Protein AF-A0A7K2X7T3-F1 (afdb_monomer)

Sequence (95 aa):
GRRAVRPFLARLLWMERGARESWERGRRRDGPEQAAFWDGWTVAETRHFSEDPSRPFADTLVRECQEGYEWLSGPRVTAGADQIITHRDGFLSVN

Structure (mmCIF, N/CA/C/O backbone):
data_AF-A0A7K2X7T3-F1
#
_entry.id   AF-A0A7K2X7T3-F1
#
loop_
_atom_site.group_PDB
_atom_site.id
_atom_site.type_symbol
_atom_site.label_atom_id
_atom_site.label_alt_id
_atom_site.label_comp_id
_atom_site.label_asym_id
_atom_site.label_entity_id
_atom_site.label_seq_id
_atom_site.pdbx_PD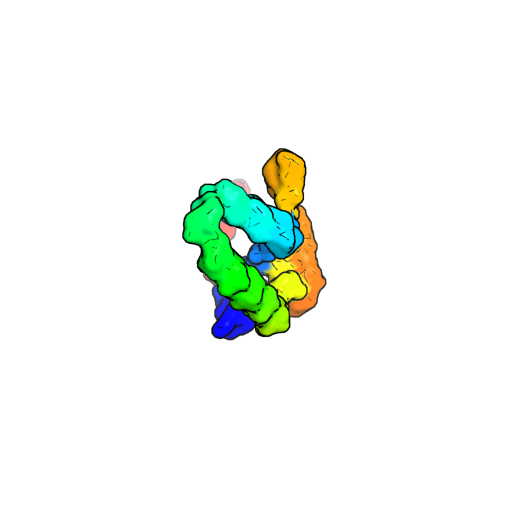B_ins_code
_atom_site.Cartn_x
_atom_site.Cartn_y
_atom_site.C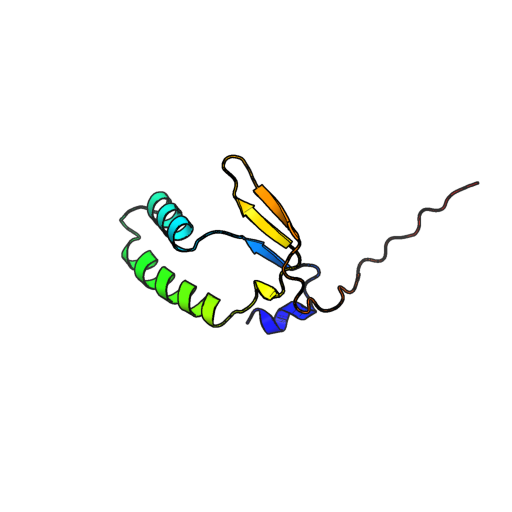artn_z
_atom_site.occupancy
_atom_site.B_iso_or_equiv
_atom_site.auth_seq_id
_atom_site.auth_comp_id
_atom_site.auth_asym_id
_atom_site.auth_atom_id
_atom_site.pdbx_PDB_model_num
ATOM 1 N N . GLY A 1 1 ? -10.107 -4.741 -14.379 1.00 74.31 1 GLY A N 1
ATOM 2 C CA . GLY A 1 1 ? -9.229 -4.747 -13.183 1.00 74.31 1 GLY A CA 1
ATOM 3 C C . GLY A 1 1 ? -7.895 -4.088 -13.497 1.00 74.31 1 GLY A C 1
ATOM 4 O O . GLY A 1 1 ? -7.618 -3.875 -14.674 1.00 74.31 1 GLY A O 1
ATOM 5 N N . ARG A 1 2 ? -7.061 -3.769 -12.494 1.00 83.69 2 ARG A N 1
ATOM 6 C CA . ARG A 1 2 ? -5.841 -2.948 -12.680 1.00 83.69 2 ARG A CA 1
ATOM 7 C C . ARG A 1 2 ? -4.837 -3.517 -13.689 1.00 83.69 2 ARG A C 1
ATOM 9 O O . ARG A 1 2 ? -4.203 -2.758 -14.412 1.00 83.69 2 ARG A O 1
ATOM 16 N N . ARG A 1 3 ? -4.769 -4.845 -13.835 1.00 83.19 3 ARG A N 1
ATOM 17 C CA . ARG A 1 3 ? -3.962 -5.510 -14.876 1.00 83.19 3 ARG A CA 1
ATOM 18 C C . ARG A 1 3 ? -4.275 -5.024 -16.298 1.00 83.19 3 ARG A C 1
ATOM 20 O O . ARG A 1 3 ? -3.354 -4.896 -17.090 1.00 83.19 3 ARG A O 1
ATOM 27 N N . ALA A 1 4 ? -5.543 -4.759 -16.616 1.00 85.75 4 ALA A N 1
ATOM 28 C CA . ALA A 1 4 ? -5.954 -4.343 -17.959 1.00 85.75 4 ALA A CA 1
ATOM 29 C C . ALA A 1 4 ? -5.535 -2.901 -18.286 1.00 85.75 4 ALA A C 1
ATOM 31 O O . ALA A 1 4 ? -5.294 -2.590 -19.445 1.00 85.75 4 ALA A O 1
ATOM 32 N N . VAL A 1 5 ? -5.430 -2.035 -17.272 1.00 86.31 5 VAL A N 1
ATOM 33 C CA . VAL A 1 5 ? -5.018 -0.633 -17.457 1.00 86.31 5 VAL A CA 1
ATOM 34 C C . VAL A 1 5 ? -3.507 -0.437 -17.340 1.00 86.31 5 VAL A C 1
ATOM 36 O O . VAL A 1 5 ? -2.991 0.547 -17.850 1.00 86.31 5 VAL A O 1
ATOM 39 N N . ARG A 1 6 ? -2.789 -1.377 -16.709 1.00 86.88 6 ARG A N 1
ATOM 40 C CA . ARG A 1 6 ? -1.343 -1.298 -16.449 1.00 86.88 6 ARG A CA 1
ATOM 41 C C . ARG A 1 6 ? -0.488 -0.960 -17.682 1.00 86.88 6 ARG A C 1
ATOM 43 O O . ARG A 1 6 ? 0.384 -0.118 -17.524 1.00 86.88 6 ARG A O 1
ATOM 50 N N . PRO A 1 7 ? -0.732 -1.518 -18.887 1.00 85.50 7 PRO A N 1
ATOM 51 C CA . PRO A 1 7 ? 0.050 -1.166 -20.077 1.00 85.50 7 PRO A CA 1
ATOM 52 C C . PRO A 1 7 ? -0.101 0.291 -20.538 1.00 85.50 7 PRO A C 1
ATOM 54 O O . PRO A 1 7 ? 0.672 0.741 -21.374 1.00 85.50 7 PRO A O 1
ATOM 57 N N . PHE A 1 8 ? -1.107 1.009 -20.034 1.00 85.81 8 PHE A N 1
ATOM 58 C CA . PHE A 1 8 ? -1.402 2.396 -20.397 1.00 85.81 8 PHE A CA 1
ATOM 59 C C . PHE A 1 8 ? -1.010 3.394 -19.300 1.00 85.81 8 PHE A C 1
ATOM 61 O O . PHE A 1 8 ? -1.239 4.593 -19.450 1.00 85.81 8 PHE A O 1
ATOM 68 N N . LEU A 1 9 ? -0.465 2.921 -18.176 1.00 86.44 9 LEU A N 1
ATOM 69 C CA . LEU A 1 9 ? 0.017 3.794 -17.113 1.00 86.44 9 LEU A CA 1
ATOM 70 C C . LEU A 1 9 ? 1.409 4.301 -17.476 1.00 86.44 9 LEU A C 1
ATOM 72 O O . LEU A 1 9 ? 2.271 3.514 -17.843 1.00 86.44 9 LEU A O 1
ATOM 76 N N . ALA A 1 10 ? 1.637 5.605 -17.319 1.00 88.75 10 ALA A N 1
ATOM 77 C CA . ALA A 1 10 ? 2.979 6.168 -17.445 1.00 88.75 10 ALA A CA 1
ATOM 78 C C . ALA A 1 10 ? 3.889 5.747 -16.281 1.00 88.75 10 ALA A C 1
ATOM 80 O O . ALA A 1 10 ? 5.095 5.683 -16.466 1.00 88.75 10 ALA A O 1
ATOM 81 N N . ARG A 1 11 ? 3.304 5.534 -15.089 1.00 87.56 11 ARG A N 1
ATOM 82 C CA . ARG A 1 11 ? 3.948 4.994 -13.882 1.00 87.56 11 ARG A CA 1
ATOM 83 C C . ARG A 1 11 ? 2.925 4.372 -12.939 1.00 87.56 11 ARG A C 1
ATOM 85 O O . ARG A 1 11 ? 1.802 4.867 -12.816 1.00 87.56 11 ARG A O 1
ATOM 92 N N . LEU A 1 12 ? 3.349 3.354 -12.202 1.00 90.25 12 LEU A N 1
ATOM 93 C CA . LEU A 1 12 ? 2.622 2.725 -11.110 1.00 90.25 12 LEU A CA 1
ATOM 94 C C . LEU A 1 12 ? 3.359 2.935 -9.780 1.00 90.25 12 LEU A C 1
ATOM 96 O O . LEU A 1 12 ? 4.455 2.419 -9.562 1.00 90.25 12 LEU A O 1
ATOM 100 N N . LEU A 1 13 ? 2.718 3.662 -8.864 1.00 92.56 13 LEU A N 1
ATOM 101 C CA . LEU A 1 13 ? 3.192 3.853 -7.494 1.00 92.56 13 LEU A CA 1
ATOM 102 C C . LEU A 1 13 ? 2.424 2.920 -6.557 1.00 92.56 13 LEU A C 1
ATOM 104 O O . LEU A 1 13 ? 1.200 2.806 -6.646 1.00 92.56 13 LEU A O 1
ATOM 108 N N . TRP A 1 14 ? 3.138 2.287 -5.632 1.00 91.88 14 TRP A N 1
ATOM 109 C CA . TRP A 1 14 ? 2.555 1.437 -4.601 1.00 91.88 14 TRP A CA 1
ATOM 110 C C . TRP A 1 14 ? 2.825 2.004 -3.211 1.00 91.88 14 TRP A C 1
ATOM 112 O O . TRP A 1 14 ? 3.974 2.243 -2.858 1.00 91.88 14 TRP A O 1
ATOM 122 N N . MET A 1 15 ? 1.782 2.177 -2.399 1.00 92.94 15 MET A N 1
ATOM 123 C CA . MET A 1 15 ? 1.939 2.573 -0.998 1.00 92.94 15 MET A CA 1
ATOM 124 C C . MET A 1 15 ? 2.372 1.366 -0.164 1.00 92.94 15 MET A C 1
ATOM 126 O O . MET A 1 15 ? 1.584 0.456 0.087 1.00 92.94 15 MET A O 1
ATOM 130 N N . GLU A 1 16 ? 3.619 1.365 0.295 1.00 91.19 16 GLU A N 1
ATOM 131 C CA . GLU A 1 16 ? 4.166 0.316 1.150 1.00 91.19 16 GLU A CA 1
ATOM 132 C C . GLU A 1 16 ? 3.734 0.565 2.599 1.00 91.19 16 GLU A C 1
ATOM 134 O O . GLU A 1 16 ? 4.465 1.146 3.404 1.00 91.19 16 GLU A O 1
ATOM 139 N N . ARG A 1 17 ? 2.502 0.155 2.919 1.00 87.88 17 ARG A N 1
ATOM 140 C CA . ARG A 1 17 ? 1.956 0.173 4.281 1.00 87.88 17 ARG A CA 1
ATOM 141 C C . ARG A 1 17 ? 1.315 -1.158 4.634 1.00 87.88 17 ARG A C 1
ATOM 143 O O . ARG A 1 17 ? 0.679 -1.794 3.797 1.00 87.88 17 ARG A O 1
AT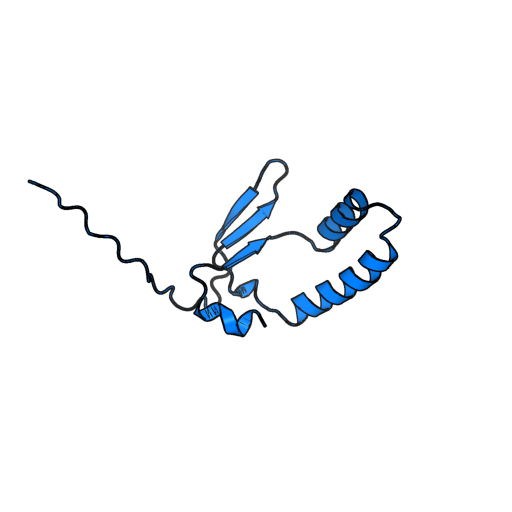OM 150 N N . GLY A 1 18 ? 1.446 -1.545 5.900 1.00 87.50 18 GLY A N 1
ATOM 151 C CA . GLY A 1 18 ? 0.738 -2.699 6.430 1.00 87.50 18 GLY A CA 1
ATOM 152 C C . GLY A 1 18 ? -0.774 -2.465 6.440 1.00 87.50 18 GLY A C 1
ATOM 153 O O . GLY A 1 18 ? -1.262 -1.349 6.679 1.00 87.50 18 GLY A O 1
ATOM 154 N N . ALA A 1 19 ? -1.517 -3.524 6.118 1.00 89.56 19 ALA A N 1
ATOM 155 C CA . ALA A 1 19 ? -2.968 -3.470 6.011 1.00 89.56 19 ALA A CA 1
ATOM 156 C C . ALA A 1 19 ? -3.594 -3.135 7.374 1.00 89.56 19 ALA A C 1
ATOM 158 O O . ALA A 1 19 ? -4.319 -2.152 7.495 1.00 89.56 19 ALA A O 1
ATOM 159 N N . ARG A 1 20 ? -3.201 -3.853 8.433 1.00 91.69 20 ARG A N 1
ATOM 160 C CA . ARG A 1 20 ? -3.715 -3.657 9.797 1.00 91.69 20 ARG A CA 1
ATOM 161 C C . ARG A 1 20 ? -3.513 -2.229 10.306 1.00 91.69 20 ARG A C 1
ATOM 163 O O . ARG A 1 20 ? -4.459 -1.616 10.790 1.00 91.69 20 ARG A O 1
ATOM 170 N N . GLU A 1 21 ? -2.317 -1.668 10.155 1.00 91.44 21 GLU A N 1
ATOM 171 C CA . GLU A 1 21 ? -2.009 -0.298 10.582 1.00 91.44 21 GLU A CA 1
ATOM 172 C C . GLU A 1 21 ? -2.857 0.727 9.812 1.00 91.44 21 GLU A C 1
ATOM 174 O O . GLU A 1 21 ? -3.284 1.750 10.354 1.00 91.44 21 GLU A O 1
ATOM 179 N N . SER A 1 22 ? -3.129 0.452 8.534 1.00 92.06 22 SER A N 1
ATOM 180 C CA . SER A 1 22 ? -4.009 1.278 7.707 1.00 92.06 22 SER A CA 1
ATOM 181 C C . SER A 1 22 ? -5.468 1.181 8.149 1.00 92.06 22 SER A C 1
ATOM 183 O O . SER A 1 22 ? -6.127 2.217 8.244 1.00 92.06 22 SER A O 1
ATOM 185 N N . TRP A 1 23 ? -5.942 -0.014 8.506 1.00 95.00 23 TRP A N 1
ATOM 186 C CA . TRP A 1 23 ? -7.295 -0.242 9.020 1.00 95.00 23 TRP A CA 1
ATOM 187 C C . TRP A 1 23 ? -7.508 0.443 10.361 1.00 95.00 23 TRP A C 1
ATOM 189 O O . TRP A 1 23 ? -8.502 1.133 10.554 1.00 95.00 23 TRP A O 1
ATOM 199 N N . GLU A 1 24 ? -6.554 0.308 11.280 1.00 94.50 24 GLU A N 1
ATOM 200 C CA . GLU A 1 24 ? -6.624 0.932 12.599 1.00 94.50 24 GLU A CA 1
ATOM 201 C C . GLU A 1 24 ? -6.675 2.458 12.504 1.00 94.50 24 GLU A C 1
ATOM 203 O O . GLU A 1 24 ? -7.491 3.092 13.172 1.00 94.50 24 GLU A O 1
ATOM 208 N N . ARG A 1 25 ? -5.844 3.069 11.648 1.00 93.00 25 ARG A N 1
ATOM 209 C CA . ARG A 1 25 ? -5.915 4.516 11.390 1.00 93.00 25 ARG A CA 1
ATOM 210 C C . ARG A 1 25 ? -7.248 4.922 10.778 1.00 93.00 25 ARG A C 1
ATOM 212 O O . ARG A 1 25 ? -7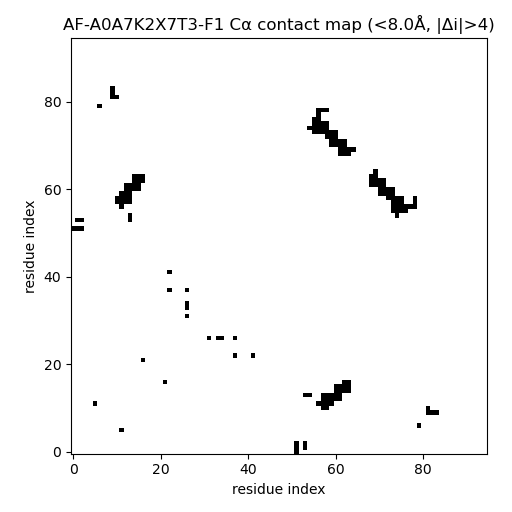.808 5.932 11.191 1.00 93.00 25 ARG A O 1
ATOM 219 N N . GLY A 1 26 ? -7.735 4.151 9.811 1.00 95.06 26 GLY A N 1
ATOM 220 C CA . GLY A 1 26 ? -9.008 4.410 9.153 1.00 95.06 26 GLY A CA 1
ATOM 221 C C . GLY A 1 26 ? -10.184 4.361 10.126 1.00 95.06 26 GLY A C 1
ATOM 222 O O . GLY A 1 26 ? -10.927 5.331 10.228 1.00 95.06 26 GLY A O 1
ATOM 223 N N . ARG A 1 27 ? -10.278 3.304 10.940 1.00 96.06 27 ARG A N 1
ATOM 224 C CA . ARG A 1 27 ? -11.297 3.178 11.993 1.00 96.06 27 ARG A CA 1
ATOM 225 C C . ARG A 1 27 ? -11.214 4.296 13.028 1.00 96.06 27 ARG A C 1
ATOM 227 O O . ARG A 1 27 ? -12.245 4.824 13.426 1.00 96.06 27 ARG A O 1
ATOM 234 N N . ARG A 1 28 ? -10.006 4.691 13.453 1.00 96.56 28 ARG A N 1
ATOM 235 C CA . ARG A 1 28 ? -9.834 5.827 14.380 1.00 96.56 28 ARG A CA 1
ATOM 236 C C . ARG A 1 28 ? -10.311 7.147 13.780 1.00 96.56 28 ARG A C 1
ATOM 238 O O . ARG A 1 28 ? -10.914 7.936 14.494 1.00 96.56 28 ARG A O 1
ATOM 245 N N . ARG A 1 29 ? -10.021 7.389 12.500 1.00 96.88 29 ARG A N 1
ATOM 246 C CA . ARG A 1 29 ? -10.441 8.602 11.786 1.00 96.88 29 ARG A CA 1
ATOM 247 C C . ARG A 1 29 ? -11.957 8.657 11.613 1.00 96.88 29 ARG A C 1
ATOM 249 O O . ARG A 1 29 ? -12.540 9.724 11.752 1.00 96.88 29 ARG A O 1
ATOM 256 N N . ASP A 1 30 ? -12.564 7.518 11.303 1.00 97.31 30 ASP A N 1
ATOM 257 C CA . ASP A 1 30 ? -13.964 7.444 10.892 1.00 97.31 30 ASP A CA 1
ATOM 258 C C . ASP A 1 30 ? -14.930 7.224 12.072 1.00 97.31 30 ASP A C 1
ATOM 260 O O . ASP A 1 30 ? -16.123 7.487 11.942 1.00 97.31 30 ASP A O 1
ATOM 264 N N . GLY A 1 31 ? -14.423 6.775 13.224 1.00 96.69 31 GLY A N 1
ATOM 265 C CA . GLY A 1 31 ? -15.193 6.593 14.452 1.00 96.69 31 GLY A CA 1
ATOM 266 C C . GLY A 1 31 ? -15.951 5.257 14.540 1.00 96.69 31 GLY A C 1
ATOM 267 O O . GLY A 1 31 ? -16.062 4.511 13.562 1.00 96.69 31 GLY A O 1
ATOM 268 N N . PRO A 1 32 ? -16.478 4.920 15.734 1.00 96.62 32 PRO A N 1
ATOM 269 C CA . PRO A 1 32 ? -17.117 3.627 16.000 1.00 96.62 32 PRO A CA 1
ATOM 270 C C . PRO A 1 32 ? -18.424 3.413 15.225 1.00 96.62 32 PRO A C 1
ATOM 272 O O . PRO A 1 32 ? -18.787 2.271 14.957 1.00 96.62 32 PRO A O 1
ATOM 275 N N . GLU A 1 33 ? -19.105 4.487 14.818 1.00 97.38 33 GLU A N 1
ATOM 276 C CA . GLU A 1 33 ? -20.345 4.416 14.031 1.00 97.38 33 GLU A CA 1
ATOM 277 C C . GLU A 1 33 ? -20.144 3.716 12.677 1.00 97.38 33 GLU A C 1
ATOM 279 O O . GLU A 1 33 ? -21.074 3.117 12.143 1.00 97.38 33 GLU A O 1
ATOM 284 N N . GLN A 1 34 ? -18.914 3.710 12.149 1.00 97.19 34 GLN A N 1
ATOM 285 C CA . GLN A 1 34 ?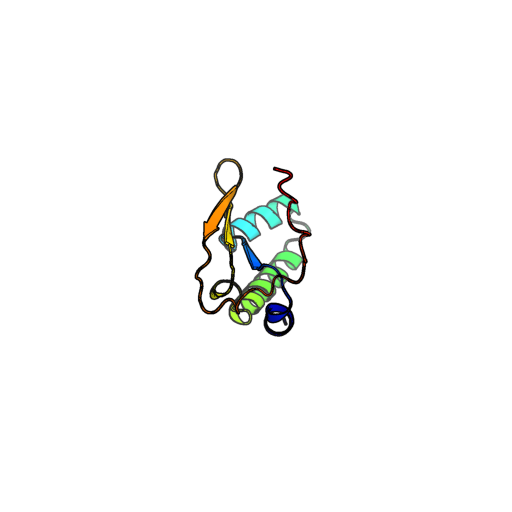 -18.571 3.042 10.892 1.00 97.19 34 GLN A CA 1
ATOM 286 C C . GLN A 1 34 ? -17.995 1.625 11.069 1.00 97.19 34 GLN A C 1
ATOM 288 O O . GLN A 1 34 ? -17.481 1.051 10.109 1.00 97.19 34 GLN A O 1
ATOM 293 N N . ALA A 1 35 ? -18.067 1.019 12.260 1.00 95.12 35 ALA A N 1
ATOM 294 C CA . ALA A 1 35 ? -17.439 -0.282 12.524 1.00 95.12 35 ALA A CA 1
ATOM 295 C C . ALA A 1 35 ? -17.884 -1.391 11.550 1.00 95.12 35 ALA A C 1
ATOM 297 O O . ALA A 1 35 ? -17.033 -2.060 10.965 1.00 95.12 35 ALA A O 1
ATOM 298 N N . ALA A 1 36 ? -19.193 -1.528 11.307 1.00 96.56 36 ALA A N 1
ATOM 299 C CA . ALA A 1 36 ? -19.733 -2.550 10.404 1.00 96.56 36 ALA A CA 1
ATOM 300 C C . ALA A 1 36 ? -19.298 -2.342 8.941 1.00 96.56 36 ALA A C 1
ATOM 302 O O . ALA A 1 36 ? -19.031 -3.307 8.224 1.00 96.56 36 ALA A O 1
ATOM 303 N N . PHE A 1 37 ? -19.179 -1.082 8.504 1.00 96.38 37 PHE A N 1
ATOM 304 C CA . PHE A 1 37 ? -18.624 -0.754 7.191 1.00 96.38 37 PHE A CA 1
ATOM 305 C C . PHE A 1 37 ? -17.176 -1.234 7.087 1.00 96.38 37 PHE A C 1
ATOM 307 O O . PHE A 1 37 ? -16.815 -1.921 6.132 1.00 96.38 37 PHE A O 1
ATOM 314 N N . TRP A 1 38 ? -16.361 -0.920 8.096 1.00 97.38 38 TRP A N 1
ATOM 315 C CA . TRP 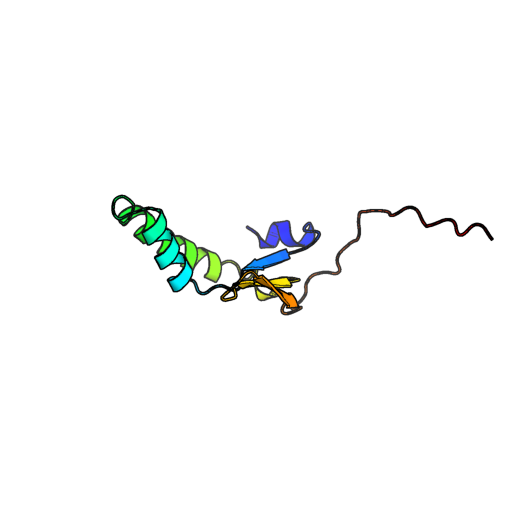A 1 38 ? -14.963 -1.323 8.125 1.00 97.38 38 TRP A CA 1
ATOM 316 C C . TRP A 1 38 ? -14.781 -2.845 8.177 1.00 97.38 38 TRP A C 1
ATOM 318 O O . TRP A 1 38 ? -13.840 -3.354 7.571 1.00 97.38 38 TRP A O 1
ATOM 328 N N . ASP A 1 39 ? -15.671 -3.583 8.847 1.00 96.31 39 ASP A N 1
ATOM 329 C CA . ASP A 1 39 ? -15.627 -5.052 8.884 1.00 96.31 39 ASP A CA 1
ATOM 330 C C . ASP A 1 39 ? -15.801 -5.649 7.481 1.00 96.31 39 ASP A C 1
ATOM 332 O O . ASP A 1 39 ? -15.005 -6.489 7.055 1.00 96.31 39 ASP A O 1
ATOM 336 N N . GLY A 1 40 ? -16.787 -5.160 6.722 1.00 97.06 40 GLY A N 1
ATOM 337 C CA . GLY A 1 40 ? -16.988 -5.573 5.332 1.00 97.06 40 GLY A CA 1
ATOM 338 C C . GLY A 1 40 ? -15.859 -5.109 4.408 1.00 97.06 40 GLY A C 1
ATOM 339 O O . GLY A 1 40 ? -15.371 -5.872 3.570 1.00 97.06 40 GLY A O 1
ATOM 340 N N . TRP A 1 41 ? -15.406 -3.868 4.582 1.00 96.00 41 TRP A N 1
ATOM 341 C CA . TRP A 1 41 ? -14.367 -3.269 3.752 1.00 96.00 41 TRP A CA 1
ATOM 342 C C . TRP A 1 41 ? -13.018 -3.988 3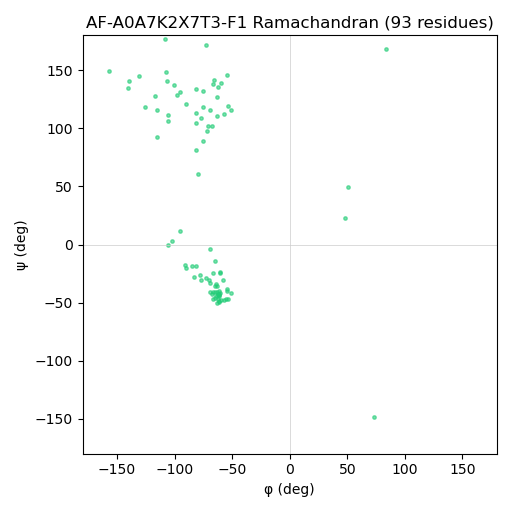.904 1.00 96.00 41 TRP A C 1
ATOM 344 O O . TRP A 1 41 ? -12.373 -4.268 2.899 1.00 96.00 41 TRP A O 1
ATOM 354 N N . THR A 1 42 ? -12.619 -4.382 5.118 1.00 95.62 42 THR A N 1
ATOM 355 C CA . THR A 1 42 ? -11.363 -5.114 5.367 1.00 95.62 42 THR A CA 1
ATOM 356 C C . THR A 1 42 ? -11.322 -6.467 4.639 1.00 95.62 42 THR A C 1
ATOM 358 O O . THR A 1 42 ? -10.292 -6.842 4.069 1.00 95.62 42 THR A O 1
ATOM 361 N N . VAL A 1 43 ? -12.445 -7.193 4.604 1.00 94.69 43 VAL A N 1
ATOM 362 C CA . VAL A 1 43 ? -12.557 -8.461 3.862 1.00 94.69 43 VAL A CA 1
ATOM 363 C C . VAL A 1 43 ? -12.461 -8.216 2.357 1.00 94.69 43 VAL A C 1
ATOM 365 O O . VAL A 1 43 ? -11.707 -8.903 1.661 1.00 94.69 43 VAL A O 1
ATOM 368 N N . ALA A 1 44 ? -13.195 -7.220 1.856 1.00 93.06 44 ALA A N 1
ATOM 369 C CA . ALA A 1 44 ? -13.175 -6.856 0.446 1.00 93.06 44 ALA A CA 1
ATOM 370 C C . ALA A 1 44 ? -11.778 -6.408 -0.008 1.00 93.06 44 ALA A C 1
ATOM 372 O O . ALA A 1 44 ? -11.310 -6.852 -1.052 1.00 93.06 44 ALA A O 1
ATOM 373 N N . GLU A 1 45 ? -11.089 -5.589 0.787 1.00 92.00 45 GLU A N 1
ATOM 374 C CA . GLU A 1 45 ? -9.732 -5.128 0.499 1.00 92.00 45 GLU A CA 1
ATOM 375 C C . GLU A 1 45 ? -8.729 -6.293 0.481 1.00 92.00 45 GLU A C 1
ATOM 377 O O . GLU A 1 45 ? -7.926 -6.407 -0.447 1.00 92.00 45 GLU A O 1
ATOM 382 N N . THR A 1 46 ? -8.812 -7.206 1.453 1.00 90.06 46 THR A N 1
ATOM 383 C CA . THR A 1 46 ? -7.939 -8.390 1.509 1.00 90.06 46 THR A CA 1
ATOM 384 C C . THR A 1 46 ? -8.098 -9.254 0.258 1.00 90.06 46 THR A C 1
ATOM 386 O O . THR A 1 46 ? -7.108 -9.625 -0.374 1.00 90.06 46 THR A O 1
ATOM 389 N N . ARG A 1 47 ? -9.346 -9.535 -0.141 1.00 90.69 47 ARG A N 1
ATOM 390 C CA . ARG A 1 47 ? -9.648 -10.264 -1.380 1.00 90.69 47 ARG A CA 1
ATOM 391 C C . ARG A 1 47 ? -9.144 -9.511 -2.609 1.00 90.69 47 ARG A C 1
ATOM 393 O O . ARG A 1 47 ? -8.579 -10.091 -3.526 1.00 90.69 47 ARG A O 1
ATOM 400 N N . HIS A 1 48 ? -9.342 -8.204 -2.625 1.00 87.12 48 HIS A N 1
ATOM 401 C CA . HIS A 1 48 ? -8.944 -7.368 -3.738 1.00 87.12 48 HIS A CA 1
ATOM 402 C C . HIS A 1 48 ? -7.430 -7.387 -3.973 1.00 87.12 48 HIS A C 1
ATOM 404 O O . HIS A 1 48 ? -7.002 -7.491 -5.119 1.00 87.12 48 HIS A O 1
ATOM 410 N N . PHE A 1 49 ? -6.616 -7.331 -2.915 1.00 83.81 49 PHE A N 1
ATOM 411 C CA . PHE A 1 49 ? -5.160 -7.405 -3.044 1.00 83.81 49 PHE A CA 1
ATOM 412 C C . PHE A 1 49 ? -4.626 -8.822 -3.269 1.00 83.81 49 PHE A C 1
ATOM 414 O O . PHE A 1 49 ? -3.573 -8.961 -3.889 1.00 83.81 49 PHE A O 1
ATOM 421 N N . SER A 1 50 ? -5.329 -9.874 -2.832 1.00 85.25 50 SER A N 1
ATOM 422 C CA . SER A 1 50 ? -4.961 -11.245 -3.211 1.00 85.25 50 SER A CA 1
ATOM 423 C C . SER A 1 50 ? -5.224 -11.519 -4.697 1.00 85.25 50 SER A C 1
ATOM 425 O O . SER A 1 50 ? -4.457 -12.236 -5.338 1.00 85.25 50 SER A O 1
ATOM 427 N N . GLU A 1 51 ? -6.267 -10.906 -5.261 1.00 83.31 51 GLU A N 1
ATOM 428 C CA . GLU A 1 51 ? -6.624 -11.000 -6.681 1.00 83.31 51 GLU A CA 1
ATOM 429 C C . GLU A 1 51 ? -5.864 -9.990 -7.570 1.00 83.31 51 GLU A C 1
ATOM 431 O O . GLU A 1 51 ? -5.783 -10.177 -8.788 1.00 83.31 51 GLU A O 1
ATOM 436 N N . ASP A 1 52 ? -5.284 -8.930 -6.992 1.00 76.12 52 ASP A N 1
ATOM 437 C CA . ASP A 1 52 ? -4.542 -7.892 -7.713 1.00 76.12 52 ASP A CA 1
ATOM 438 C C . ASP A 1 52 ? -3.047 -7.855 -7.345 1.00 76.12 52 ASP A C 1
ATOM 440 O O . ASP A 1 52 ? -2.627 -7.113 -6.449 1.00 76.12 52 ASP A O 1
ATOM 444 N N . PRO A 1 53 ? -2.189 -8.566 -8.102 1.00 77.56 53 PRO A N 1
ATOM 445 C CA . PRO A 1 53 ? -0.749 -8.529 -7.916 1.00 77.56 53 PRO A CA 1
ATOM 446 C C . PRO A 1 53 ? -0.179 -7.266 -8.571 1.00 77.56 53 PRO A C 1
ATOM 448 O O . PRO A 1 53 ? 0.584 -7.362 -9.525 1.00 77.56 53 PRO A O 1
ATOM 451 N N . SER A 1 54 ? -0.573 -6.065 -8.147 1.00 86.19 54 SER A N 1
ATOM 452 C CA . SER A 1 54 ? -0.013 -4.815 -8.689 1.00 86.19 54 SER A CA 1
ATOM 453 C C . SER A 1 54 ? 1.309 -4.418 -8.036 1.00 86.19 54 SER A C 1
ATOM 455 O O . SER A 1 54 ? 2.163 -3.862 -8.721 1.00 86.19 54 SER A O 1
ATOM 457 N N . ARG A 1 55 ? 1.542 -4.799 -6.772 1.00 88.94 55 ARG A N 1
ATOM 458 C CA . ARG A 1 55 ? 2.799 -4.519 -6.054 1.00 88.94 55 ARG A CA 1
ATOM 459 C C . ARG A 1 55 ? 4.068 -4.981 -6.797 1.00 88.94 55 ARG A C 1
ATOM 461 O O . ARG A 1 55 ? 4.982 -4.171 -6.907 1.00 88.94 55 ARG A O 1
ATOM 468 N N . PRO A 1 56 ? 4.161 -6.211 -7.351 1.00 89.00 56 PRO A N 1
ATOM 469 C CA . PRO A 1 56 ? 5.357 -6.651 -8.084 1.00 89.00 56 PRO A CA 1
ATOM 470 C C . PRO A 1 56 ? 5.699 -5.808 -9.323 1.00 89.00 56 PRO A C 1
ATOM 472 O O . PRO A 1 56 ? 6.853 -5.783 -9.742 1.00 89.00 56 PRO A O 1
ATOM 475 N N . PHE A 1 57 ? 4.707 -5.118 -9.890 1.00 87.94 57 PHE A N 1
ATOM 476 C CA . PHE A 1 57 ? 4.834 -4.335 -11.120 1.00 87.94 57 PHE A CA 1
ATOM 477 C C . PHE A 1 57 ? 4.936 -2.833 -10.858 1.00 87.94 57 PHE A C 1
ATOM 479 O O . PHE A 1 57 ? 4.919 -2.058 -11.807 1.00 87.94 57 PHE A O 1
ATOM 486 N N . ALA A 1 58 ? 4.964 -2.411 -9.593 1.00 91.62 58 ALA A N 1
ATOM 487 C CA . ALA A 1 58 ? 5.133 -1.009 -9.264 1.00 91.62 58 ALA A CA 1
ATOM 488 C C . ALA A 1 58 ? 6.528 -0.540 -9.684 1.00 91.62 58 ALA A C 1
ATOM 490 O O . ALA A 1 58 ? 7.516 -1.238 -9.448 1.00 91.62 58 ALA A O 1
ATOM 491 N N . ASP A 1 59 ? 6.601 0.657 -10.255 1.00 90.94 59 ASP A N 1
ATOM 492 C CA . ASP A 1 59 ? 7.858 1.332 -10.584 1.00 90.94 59 ASP A CA 1
ATOM 493 C C . ASP A 1 59 ? 8.491 1.931 -9.329 1.00 90.94 59 ASP A C 1
ATOM 495 O O . ASP A 1 59 ? 9.712 2.038 -9.204 1.00 90.94 59 ASP A O 1
ATOM 499 N N . THR A 1 60 ? 7.652 2.327 -8.371 1.00 93.06 60 THR A N 1
ATOM 500 C CA . THR A 1 60 ? 8.067 2.962 -7.121 1.00 93.06 60 THR A CA 1
ATOM 501 C C . THR A 1 60 ? 7.232 2.448 -5.958 1.00 93.06 60 THR A C 1
ATOM 503 O O . THR A 1 60 ? 6.002 2.397 -6.042 1.00 93.06 60 THR A O 1
ATOM 506 N N . LEU A 1 61 ? 7.898 2.118 -4.853 1.00 94.19 61 LEU A N 1
ATOM 507 C CA . LEU A 1 61 ? 7.245 1.905 -3.565 1.00 94.19 61 LEU A CA 1
ATOM 508 C C . LEU A 1 61 ? 7.365 3.186 -2.738 1.00 94.19 61 LEU A C 1
ATOM 510 O O . LEU A 1 61 ? 8.455 3.724 -2.573 1.00 94.19 61 LEU A O 1
ATOM 514 N N . VAL A 1 62 ? 6.250 3.670 -2.210 1.00 95.31 62 VAL A N 1
ATOM 515 C CA . VAL A 1 62 ? 6.188 4.837 -1.333 1.00 95.31 62 VAL A CA 1
ATOM 516 C C . VAL A 1 62 ? 5.949 4.338 0.082 1.00 95.31 62 VAL A C 1
ATOM 518 O O . VAL A 1 62 ? 4.853 3.878 0.411 1.00 95.31 62 VAL A O 1
ATOM 521 N N . ARG A 1 63 ? 6.984 4.396 0.916 1.00 93.75 63 ARG A N 1
ATOM 522 C CA . ARG A 1 63 ? 6.924 3.978 2.317 1.00 93.75 63 ARG A CA 1
ATOM 523 C C . ARG A 1 63 ? 6.657 5.192 3.195 1.00 93.75 63 ARG A C 1
ATOM 525 O O . ARG A 1 63 ? 7.323 6.212 3.065 1.00 93.75 63 ARG A O 1
ATOM 532 N N . GLU A 1 64 ? 5.687 5.081 4.093 1.00 90.38 64 GLU A N 1
ATOM 533 C CA . GLU A 1 64 ? 5.498 6.080 5.148 1.00 90.38 64 GLU A CA 1
ATOM 534 C C . GLU A 1 64 ? 6.569 5.895 6.227 1.00 90.38 64 GLU A C 1
ATOM 536 O O . GLU A 1 64 ? 6.796 4.778 6.697 1.00 90.38 64 GLU A O 1
ATOM 541 N N . CYS A 1 65 ? 7.200 6.998 6.617 1.00 88.75 65 CYS A N 1
ATOM 542 C CA . CYS A 1 65 ? 8.165 7.058 7.710 1.00 88.75 65 CYS A CA 1
ATOM 543 C C . CYS A 1 65 ? 7.550 7.799 8.906 1.00 88.75 65 CYS A C 1
ATOM 545 O O . CYS A 1 65 ? 6.429 8.298 8.826 1.00 88.75 65 CYS A O 1
ATOM 547 N N . GLN A 1 66 ? 8.281 7.883 10.023 1.00 85.25 66 GLN A N 1
ATOM 548 C CA . GLN A 1 66 ? 7.832 8.657 11.189 1.00 85.25 66 GLN A CA 1
ATOM 549 C C . GLN A 1 66 ? 7.493 10.107 10.807 1.00 85.25 66 GLN A C 1
ATOM 551 O O . GLN A 1 66 ? 6.490 10.647 11.265 1.00 85.25 66 GLN A O 1
ATOM 556 N N . GLU A 1 67 ? 8.301 10.699 9.927 1.00 89.94 67 GLU A N 1
ATOM 557 C CA . GLU A 1 67 ? 8.043 11.998 9.319 1.00 89.94 67 GLU A CA 1
ATOM 558 C C . GLU A 1 67 ? 8.113 11.856 7.794 1.00 89.94 67 GLU A C 1
ATOM 560 O O . GLU A 1 67 ? 9.143 11.487 7.230 1.00 89.94 67 GLU A O 1
ATOM 565 N N . GLY A 1 68 ? 6.995 12.128 7.119 1.00 91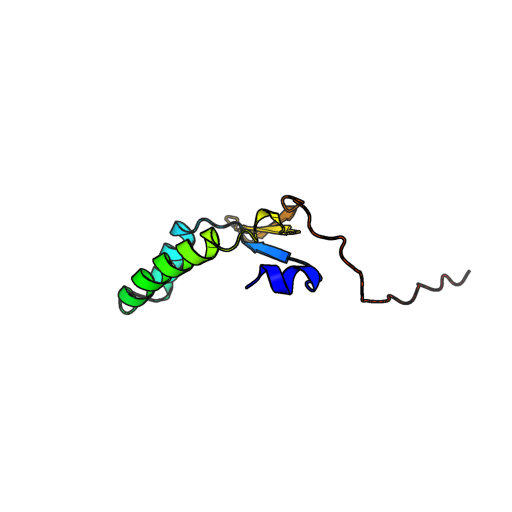.88 68 GLY A N 1
ATOM 566 C CA . GLY A 1 68 ? 6.916 12.138 5.659 1.00 91.88 68 GLY A CA 1
ATOM 567 C C . GLY A 1 68 ? 6.944 10.756 4.994 1.00 91.88 68 GLY A C 1
ATOM 568 O O . GLY A 1 68 ? 6.417 9.770 5.513 1.00 91.88 68 GLY A O 1
ATOM 569 N N . TYR A 1 69 ? 7.513 10.717 3.786 1.00 94.44 69 TYR A N 1
ATOM 570 C CA . TYR A 1 69 ? 7.487 9.556 2.898 1.00 94.44 69 TYR A CA 1
ATOM 571 C C . TYR A 1 69 ? 8.830 9.349 2.209 1.00 94.44 69 TYR A C 1
ATOM 573 O O . TYR A 1 69 ? 9.460 10.297 1.741 1.00 94.44 69 TYR A O 1
ATOM 581 N N . GLU A 1 70 ? 9.217 8.089 2.080 1.00 95.44 70 GLU A N 1
ATOM 582 C CA . GLU A 1 70 ? 10.394 7.658 1.345 1.00 95.44 70 GLU A CA 1
ATOM 583 C C . GLU A 1 70 ? 9.994 6.987 0.029 1.00 95.44 70 GLU A C 1
ATOM 585 O O . GLU A 1 70 ? 9.028 6.223 -0.036 1.00 95.44 70 GLU A O 1
ATOM 590 N N . TRP A 1 71 ? 10.763 7.274 -1.020 1.00 95.56 71 TRP A N 1
ATOM 591 C CA . TRP A 1 71 ? 10.550 6.768 -2.371 1.00 95.56 71 TRP A CA 1
ATOM 592 C C . TRP A 1 71 ? 11.595 5.698 -2.674 1.00 95.56 71 TRP A C 1
ATOM 594 O O . TRP A 1 71 ? 12.782 5.991 -2.804 1.00 95.56 71 TRP A O 1
ATOM 604 N N . LEU A 1 72 ? 11.151 4.452 -2.786 1.00 93.12 72 LEU A N 1
ATOM 605 C CA . LEU A 1 72 ? 11.992 3.292 -3.051 1.00 93.12 72 LEU A CA 1
ATOM 606 C C . LEU A 1 72 ? 11.775 2.806 -4.484 1.00 93.12 72 LEU A C 1
ATOM 608 O O . LEU A 1 72 ? 10.672 2.886 -5.029 1.00 93.12 72 LEU A O 1
ATOM 612 N N . SER A 1 73 ? 12.822 2.243 -5.085 1.00 90.56 73 SER A N 1
ATOM 613 C CA . SER A 1 73 ? 12.686 1.560 -6.375 1.00 90.56 73 SER A CA 1
ATOM 614 C C . SER A 1 73 ? 11.753 0.358 -6.244 1.00 90.56 73 SER A C 1
ATOM 616 O O . SER A 1 73 ? 11.840 -0.406 -5.282 1.00 90.56 73 SER A O 1
ATOM 618 N N . GLY A 1 74 ? 10.851 0.198 -7.211 1.00 87.50 74 GLY A N 1
ATOM 619 C CA . GLY A 1 74 ? 9.919 -0.919 -7.240 1.00 87.50 74 GLY A CA 1
ATOM 620 C C . GLY A 1 74 ? 10.563 -2.267 -7.594 1.00 87.50 74 GLY A C 1
ATOM 621 O O . GLY A 1 74 ? 11.726 -2.314 -8.001 1.00 87.50 74 GLY A O 1
ATOM 622 N N . PRO A 1 75 ? 9.826 -3.389 -7.475 1.00 80.75 75 PRO A N 1
ATOM 623 C CA . PRO A 1 75 ? 10.379 -4.742 -7.614 1.00 80.75 75 PRO A CA 1
ATOM 624 C C . PRO A 1 75 ? 10.818 -5.122 -9.041 1.00 80.75 75 PRO A C 1
ATOM 626 O O . PRO A 1 75 ? 11.346 -6.213 -9.235 1.00 80.75 75 PRO A O 1
ATOM 629 N N . ARG A 1 76 ? 10.599 -4.248 -10.041 1.00 67.38 76 ARG A N 1
ATOM 630 C CA . ARG A 1 76 ? 10.955 -4.405 -11.471 1.00 67.38 76 ARG A CA 1
ATOM 631 C C . ARG A 1 76 ? 10.562 -5.755 -12.093 1.00 67.38 76 ARG A C 1
ATOM 633 O O . ARG A 1 76 ? 11.119 -6.134 -13.125 1.00 67.38 76 ARG A O 1
ATOM 640 N N . VAL A 1 77 ? 9.582 -6.474 -11.534 1.00 65.38 77 VAL A N 1
ATOM 641 C CA . VAL A 1 77 ? 9.039 -7.686 -12.159 1.00 65.38 77 VAL A CA 1
ATOM 642 C C . VAL A 1 77 ? 8.155 -7.227 -13.311 1.00 65.38 77 VAL A C 1
ATOM 644 O O . VAL A 1 77 ? 6.973 -6.953 -13.144 1.00 65.38 77 VAL A O 1
ATOM 647 N N . THR A 1 78 ? 8.781 -7.076 -14.480 1.00 56.50 78 THR A N 1
ATOM 648 C CA . THR A 1 78 ? 8.123 -6.786 -15.764 1.00 56.50 78 THR A CA 1
ATOM 649 C C . THR A 1 78 ? 7.143 -5.607 -15.717 1.00 56.50 78 THR A C 1
ATOM 651 O O . THR A 1 78 ? 6.023 -5.691 -16.222 1.00 56.50 78 THR A O 1
ATOM 654 N N . ALA A 1 79 ? 7.571 -4.464 -15.171 1.00 55.09 79 ALA A N 1
ATOM 655 C CA . ALA A 1 79 ? 7.047 -3.203 -15.688 1.00 55.09 79 ALA A CA 1
ATOM 656 C C . ALA A 1 79 ? 7.384 -3.203 -17.189 1.00 55.09 79 ALA A C 1
ATOM 658 O O . ALA A 1 79 ? 8.557 -3.304 -17.561 1.00 55.09 79 ALA A O 1
ATOM 659 N N . GLY A 1 80 ? 6.366 -3.280 -18.052 1.00 56.75 80 GLY A N 1
ATOM 660 C CA . GLY A 1 80 ? 6.579 -3.168 -19.495 1.00 56.75 80 GLY A CA 1
ATOM 661 C C . GLY A 1 80 ? 7.335 -1.872 -19.768 1.00 56.75 80 GLY A C 1
ATOM 662 O O . GLY A 1 80 ? 7.163 -0.920 -19.018 1.00 56.75 80 GLY A O 1
ATOM 663 N N . ALA A 1 81 ? 8.208 -1.851 -20.776 1.00 57.44 81 ALA A N 1
ATOM 664 C CA . ALA A 1 81 ? 8.989 -0.657 -21.078 1.00 57.44 81 ALA A CA 1
ATOM 665 C C . ALA A 1 81 ? 8.060 0.564 -21.187 1.00 57.44 81 ALA A C 1
ATOM 667 O O . ALA A 1 81 ? 7.196 0.591 -22.068 1.00 57.44 81 ALA A O 1
ATOM 668 N N . ASP A 1 82 ? 8.229 1.529 -20.277 1.00 56.50 82 ASP A N 1
ATOM 669 C CA . ASP A 1 82 ? 7.477 2.779 -20.280 1.00 56.50 82 ASP A CA 1
ATOM 670 C C . ASP A 1 82 ? 7.625 3.425 -21.657 1.00 56.50 82 ASP A C 1
ATOM 672 O O . ASP A 1 82 ? 8.732 3.752 -22.097 1.00 56.50 82 ASP A O 1
ATOM 676 N N . GLN A 1 83 ? 6.510 3.608 -22.361 1.00 58.81 83 GLN A N 1
ATOM 677 C CA . GLN A 1 83 ? 6.516 4.428 -23.561 1.00 58.81 83 GLN A CA 1
ATOM 678 C C . GLN A 1 83 ? 6.410 5.880 -23.119 1.00 58.81 83 GLN A C 1
ATOM 680 O O . GLN A 1 83 ? 5.398 6.312 -22.569 1.00 58.81 83 GLN A O 1
ATOM 685 N N . ILE A 1 84 ? 7.475 6.643 -23.344 1.00 59.69 84 ILE A N 1
ATOM 686 C CA . ILE A 1 84 ? 7.448 8.090 -23.160 1.00 59.69 84 ILE A CA 1
ATOM 687 C C . ILE A 1 84 ? 6.606 8.665 -24.304 1.00 59.69 84 ILE A C 1
ATOM 689 O O . ILE A 1 84 ? 7.091 8.830 -25.418 1.00 59.69 84 ILE A O 1
ATOM 693 N N . ILE A 1 85 ? 5.327 8.932 -24.036 1.00 65.31 85 ILE A N 1
ATOM 694 C CA . ILE A 1 85 ? 4.392 9.518 -25.017 1.00 65.31 85 ILE A CA 1
ATOM 695 C C . ILE A 1 85 ? 4.565 11.047 -25.088 1.00 65.31 85 ILE A C 1
ATOM 697 O O . ILE A 1 85 ? 4.185 11.688 -26.066 1.00 65.31 85 ILE A O 1
ATOM 701 N N . THR A 1 86 ? 5.185 11.653 -24.071 1.00 59.59 86 THR A N 1
ATOM 702 C CA . THR A 1 86 ? 5.467 13.090 -24.055 1.00 59.59 86 THR A CA 1
ATOM 703 C C . THR A 1 86 ? 6.732 13.390 -24.853 1.00 59.59 86 THR A C 1
ATOM 705 O O . THR A 1 86 ? 7.848 13.173 -24.379 1.00 59.59 86 THR A O 1
ATOM 708 N N . HIS A 1 87 ? 6.561 13.928 -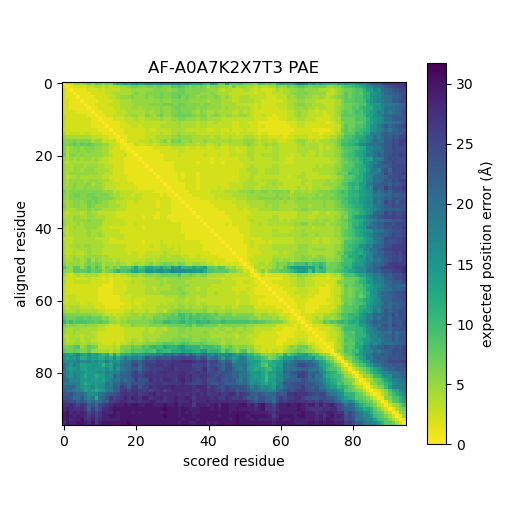26.059 1.00 61.53 87 HIS A N 1
ATOM 709 C CA . HIS A 1 87 ? 7.654 14.496 -26.842 1.00 61.53 87 HIS A CA 1
ATOM 710 C C . HIS A 1 87 ? 8.129 15.790 -26.159 1.00 61.53 87 HIS A C 1
ATOM 712 O O . HIS A 1 87 ? 7.361 16.741 -26.020 1.00 61.53 87 HIS A O 1
ATOM 718 N N . ARG A 1 88 ? 9.375 15.821 -25.672 1.00 65.50 88 ARG A N 1
ATOM 719 C CA . ARG A 1 88 ? 10.024 17.058 -25.216 1.00 65.50 88 ARG A CA 1
ATOM 720 C C . ARG A 1 88 ? 10.750 17.658 -26.411 1.00 65.50 88 ARG A C 1
ATOM 722 O O . ARG A 1 88 ? 11.651 17.013 -26.942 1.00 65.50 88 ARG A O 1
ATOM 729 N N . ASP A 1 89 ? 10.409 18.883 -26.791 1.00 67.25 89 ASP A N 1
ATOM 730 C CA . ASP A 1 89 ? 11.184 19.599 -27.802 1.00 67.25 89 ASP A CA 1
ATOM 731 C C . ASP A 1 89 ? 12.610 19.832 -27.283 1.00 67.25 89 ASP A C 1
ATOM 733 O O . ASP A 1 89 ? 12.829 20.275 -26.148 1.00 67.25 89 ASP A O 1
ATOM 737 N N . GLY A 1 90 ? 13.588 19.420 -28.093 1.00 62.09 90 GLY A N 1
ATOM 738 C CA . GLY A 1 90 ? 15.004 19.448 -27.752 1.00 62.09 90 GLY A CA 1
ATOM 739 C C . GLY A 1 90 ? 15.480 20.864 -27.444 1.00 62.09 90 GLY A C 1
ATOM 740 O O . GLY A 1 90 ? 15.114 21.823 -28.121 1.00 62.09 90 GLY A O 1
ATOM 741 N N . PHE A 1 91 ? 16.317 20.994 -26.415 1.00 52.97 91 PHE A N 1
ATOM 742 C CA . PHE A 1 91 ? 16.985 22.252 -26.102 1.00 52.97 91 PHE A CA 1
ATOM 743 C C . PHE A 1 91 ? 17.910 22.605 -27.276 1.00 52.97 91 PHE A C 1
ATOM 745 O O . PHE A 1 91 ? 18.904 21.916 -27.511 1.00 52.97 91 PHE A O 1
ATOM 752 N N . LEU A 1 92 ? 17.579 23.655 -28.031 1.00 47.88 92 LEU A N 1
ATOM 753 C CA . LEU A 1 92 ? 18.501 24.244 -28.997 1.00 47.88 92 LEU A CA 1
ATOM 754 C C . LEU A 1 92 ? 19.647 24.876 -28.206 1.00 47.88 92 LEU A C 1
ATOM 756 O O . LEU A 1 92 ? 19.500 25.950 -27.626 1.00 47.88 92 LEU A O 1
ATOM 760 N N . SER A 1 93 ? 20.785 24.186 -28.158 1.00 47.91 93 SER A N 1
ATOM 761 C CA . SER A 1 93 ? 22.039 24.802 -27.746 1.00 47.91 93 SER A CA 1
ATOM 762 C C . SER A 1 93 ? 22.453 25.746 -28.871 1.00 47.91 93 SER A C 1
ATOM 764 O O . SER A 1 93 ? 22.911 25.302 -29.923 1.00 47.91 93 SER A O 1
ATOM 766 N N . VAL A 1 94 ? 22.219 27.042 -28.678 1.00 46.94 94 VAL A N 1
ATOM 767 C CA . VAL A 1 94 ? 22.802 28.077 -29.534 1.00 46.94 94 VAL A CA 1
ATOM 768 C C . VAL A 1 94 ? 24.267 28.195 -29.126 1.00 46.94 94 VAL A C 1
ATOM 770 O O . VAL A 1 94 ? 24.562 28.435 -27.955 1.00 46.94 94 VAL A O 1
ATOM 773 N N . ASN A 1 95 ? 25.147 27.910 -30.083 1.00 51.50 95 ASN A N 1
ATOM 774 C CA . ASN A 1 95 ? 26.596 28.070 -29.985 1.00 51.50 95 ASN A CA 1
ATOM 775 C C . ASN A 1 95 ? 26.980 29.549 -30.091 1.00 51.50 95 ASN A C 1
ATOM 777 O O . ASN A 1 95 ? 26.345 30.240 -30.922 1.00 51.50 95 ASN A O 1
#

Foldseek 3Di:
DVVVCLVVDLFAEAEPDDLVVVLVVVCVVVDPVCVVVSVVVSVVVVVVCVVDPCQQLGQWYWYDDPPHIDIDGGNPPDSDPRDPPDDDDDDPPDD

Secondary structure (DSSP, 8-state):
-HHHHGGG-S--EEEE--HHHHHHHHHHHH-GGGHHHHHHHHHHHHHHHHH---GGG-SEEEEE-SSSEEEEE---S----------PPP-----

Radius of gyration: 18.67 Å; Cα contacts (8 Å, |Δi|>4): 85; chains: 1; bounding box: 47×39×46 Å

Solvent-accessible surface area (backbone atoms only — not comparable to full-atom values): 5973 Å² total; per-residue (Å²): 111,71,79,78,50,51,90,75,48,82,73,41,79,32,76,56,66,61,65,66,66,50,48,53,52,48,47,66,75,65,36,78,90,43,46,70,58,50,60,55,46,55,55,52,50,53,53,49,52,74,75,43,80,53,65,50,40,10,61,28,30,39,31,73,50,100,74,64,70,46,84,39,81,30,70,64,53,72,54,68,83,69,72,81,81,75,83,72,84,76,84,80,79,83,128

Mean predicted aligned error: 9.28 Å

pLDDT: mean 83.85, std 14.36, range [46.94, 97.38]